Protein AF-A0A352KP07-F1 (afdb_monomer_lite)

Radius of gyration: 12.42 Å; chains: 1; bounding box: 22×24×32 Å

Structure (mmCIF, N/CA/C/O backbone):
data_AF-A0A352KP07-F1
#
_entry.id   AF-A0A352KP07-F1
#
loop_
_atom_site.group_PDB
_atom_site.id
_atom_site.type_symbol
_atom_site.label_atom_id
_atom_site.label_alt_id
_atom_site.label_comp_id
_atom_site.label_asym_id
_atom_site.label_entity_id
_atom_site.label_seq_id
_atom_site.pdbx_PDB_ins_code
_atom_site.Cartn_x
_atom_site.Cartn_y
_atom_site.Cartn_z
_atom_site.occupancy
_atom_site.B_iso_or_equiv
_atom_site.auth_seq_id
_atom_site.auth_comp_id
_atom_site.auth_asym_id
_atom_site.auth_atom_id
_atom_site.pdbx_PDB_model_num
ATOM 1 N N . MET A 1 1 ? 11.418 -6.083 20.749 1.00 45.00 1 MET A N 1
ATOM 2 C CA . MET A 1 1 ? 10.554 -6.903 19.873 1.00 45.00 1 MET A CA 1
ATOM 3 C C . MET A 1 1 ? 9.364 -6.058 19.427 1.00 45.00 1 MET A C 1
ATOM 5 O O . MET A 1 1 ? 8.273 -6.221 19.948 1.00 45.00 1 MET A O 1
ATOM 9 N N . THR A 1 2 ? 9.556 -5.108 18.515 1.00 59.09 2 THR A N 1
ATOM 10 C CA . THR A 1 2 ? 8.443 -4.353 17.920 1.00 59.09 2 THR A CA 1
ATOM 11 C C . THR A 1 2 ? 8.099 -5.047 16.614 1.00 59.09 2 THR A C 1
ATOM 13 O O . THR A 1 2 ? 8.761 -4.840 15.599 1.00 59.09 2 THR A O 1
ATOM 16 N N . GLN A 1 3 ? 7.123 -5.957 16.661 1.00 54.03 3 GLN A N 1
ATOM 17 C CA . GLN A 1 3 ? 6.510 -6.443 15.430 1.00 54.03 3 GLN A CA 1
ATOM 18 C C . GLN A 1 3 ? 5.897 -5.232 14.726 1.00 54.03 3 GLN A C 1
ATOM 20 O O . GLN A 1 3 ? 5.214 -4.445 15.386 1.00 54.03 3 GLN A O 1
ATOM 25 N N . PRO A 1 4 ? 6.122 -5.051 13.417 1.00 63.91 4 PRO A N 1
ATOM 26 C CA . PRO A 1 4 ? 5.297 -4.122 12.675 1.00 63.91 4 PRO A CA 1
ATOM 27 C C . PRO A 1 4 ? 3.867 -4.652 12.791 1.00 63.91 4 PRO A C 1
ATOM 29 O O . PRO A 1 4 ? 3.579 -5.757 12.33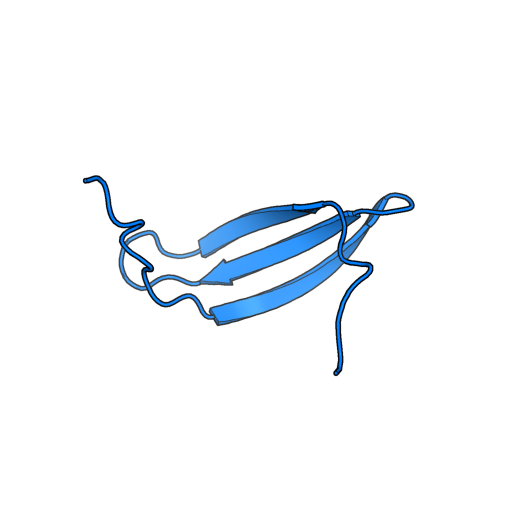2 1.00 63.91 4 PRO A O 1
ATOM 32 N N . CYS A 1 5 ? 2.987 -3.913 13.462 1.00 56.34 5 CYS A N 1
ATOM 33 C CA . CYS A 1 5 ? 1.557 -4.169 13.406 1.00 56.34 5 CYS A CA 1
ATOM 34 C C . CYS A 1 5 ? 1.136 -3.954 11.946 1.00 56.34 5 CYS A C 1
ATOM 36 O O . CYS A 1 5 ? 0.936 -2.833 11.485 1.00 56.34 5 CYS A O 1
ATOM 38 N N . GLN A 1 6 ? 1.137 -5.030 11.161 1.00 66.00 6 GLN A N 1
ATOM 39 C CA . GLN A 1 6 ? 0.793 -4.980 9.747 1.00 66.00 6 GLN A CA 1
ATOM 40 C C . GLN A 1 6 ? -0.725 -4.831 9.639 1.00 66.00 6 GLN A C 1
ATOM 42 O O . GLN A 1 6 ? -1.451 -5.813 9.501 1.00 66.00 6 GLN A O 1
ATOM 47 N N . SER A 1 7 ? -1.221 -3.599 9.753 1.00 68.06 7 SER A N 1
ATOM 48 C CA . SER A 1 7 ? -2.631 -3.307 9.505 1.00 68.06 7 SER A CA 1
ATOM 49 C C . SER A 1 7 ? -2.935 -3.524 8.021 1.00 68.06 7 SER A C 1
ATOM 51 O O . SER A 1 7 ? -2.237 -3.014 7.141 1.00 68.06 7 SER A O 1
ATOM 53 N N . ALA A 1 8 ? -3.984 -4.299 7.736 1.00 79.31 8 ALA A N 1
ATOM 54 C CA . ALA A 1 8 ? -4.426 -4.556 6.372 1.00 79.31 8 ALA A CA 1
ATOM 55 C C . ALA A 1 8 ? -4.896 -3.251 5.707 1.00 79.31 8 ALA A C 1
ATOM 57 O O . ALA A 1 8 ? -5.705 -2.502 6.263 1.00 79.31 8 ALA A O 1
ATOM 58 N N . ALA A 1 9 ? -4.390 -2.999 4.502 1.00 84.19 9 ALA A N 1
ATOM 59 C CA . ALA A 1 9 ? -4.704 -1.824 3.705 1.00 84.19 9 ALA A CA 1
ATOM 60 C C . ALA A 1 9 ? -4.981 -2.236 2.258 1.00 84.19 9 ALA A C 1
ATOM 62 O O . ALA A 1 9 ? -4.291 -3.097 1.712 1.00 84.19 9 ALA A O 1
ATOM 63 N N . TYR A 1 10 ? -5.959 -1.596 1.624 1.00 86.44 10 TYR A N 1
ATOM 64 C CA . TYR A 1 10 ? -6.284 -1.821 0.216 1.00 86.44 10 TYR A CA 1
ATOM 65 C C . TYR A 1 10 ? -5.727 -0.698 -0.645 1.00 86.44 10 TYR A C 1
ATOM 67 O O . TYR A 1 10 ? -5.979 0.469 -0.362 1.00 86.44 10 TYR A O 1
ATOM 75 N N . VAL A 1 11 ? -5.009 -1.030 -1.718 1.00 87.81 11 VAL A N 1
ATOM 76 C CA . VAL A 1 11 ? -4.567 -0.035 -2.703 1.00 87.81 11 VAL A CA 1
ATOM 77 C C . VAL A 1 11 ? -5.750 0.313 -3.598 1.00 87.81 11 VAL A C 1
ATOM 79 O O . VAL A 1 11 ? -6.222 -0.525 -4.359 1.00 87.81 11 VAL A O 1
ATOM 82 N N . ILE A 1 12 ? -6.217 1.554 -3.517 1.00 89.81 12 ILE A N 1
ATOM 83 C CA . ILE A 1 12 ? -7.284 2.063 -4.385 1.00 89.81 12 ILE A CA 1
ATOM 84 C C . ILE A 1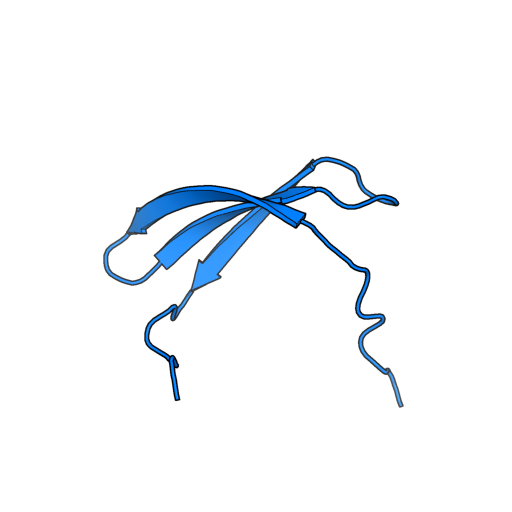 12 ? -6.681 2.605 -5.677 1.00 89.81 12 ILE A C 1
ATOM 86 O O . ILE A 1 12 ? -7.224 2.410 -6.761 1.00 89.81 12 ILE A O 1
ATOM 90 N N . HIS A 1 13 ? -5.546 3.294 -5.567 1.00 86.88 13 HIS A N 1
ATOM 91 C CA . HIS A 1 13 ? -4.989 4.035 -6.686 1.00 86.88 13 HIS A CA 1
ATOM 92 C C . HIS A 1 13 ? -3.487 3.883 -6.770 1.00 86.88 13 HIS A C 1
ATOM 94 O O . HIS A 1 13 ? -2.792 3.988 -5.763 1.00 86.88 13 HIS A O 1
ATOM 100 N N . SER A 1 14 ? -2.977 3.710 -7.987 1.00 84.81 14 SER A N 1
ATOM 101 C CA . SER A 1 14 ? -1.549 3.819 -8.258 1.00 84.81 14 SER A CA 1
ATOM 102 C C . SER A 1 14 ? -1.320 4.780 -9.416 1.00 84.81 14 SER A C 1
ATOM 104 O O . SER A 1 14 ? -1.944 4.670 -10.476 1.00 84.81 14 SER A O 1
ATOM 106 N N . ARG A 1 15 ? -0.443 5.760 -9.207 1.00 84.38 15 ARG A N 1
ATOM 107 C CA . ARG A 1 15 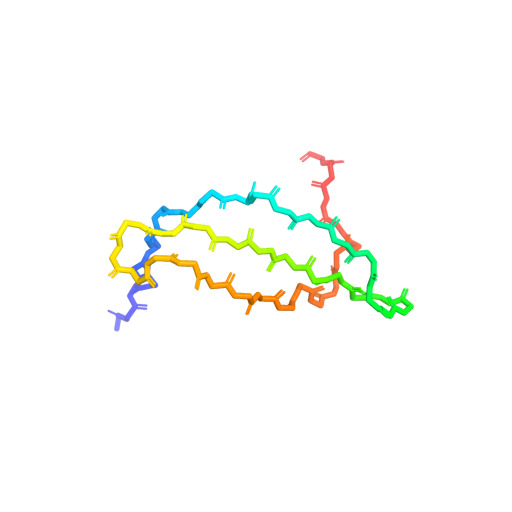? -0.041 6.720 -10.238 1.00 84.38 15 ARG A CA 1
ATOM 108 C C . ARG A 1 15 ? 1.484 6.812 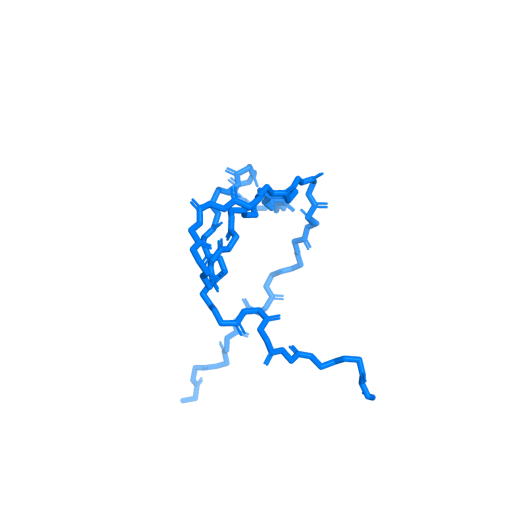-10.283 1.00 84.38 15 ARG A C 1
ATOM 110 O O . ARG A 1 15 ? 2.125 6.832 -9.228 1.00 84.38 15 ARG A O 1
ATOM 117 N N . PRO A 1 16 ? 2.092 6.847 -11.479 1.00 81.62 16 PRO A N 1
ATOM 118 C CA . PRO A 1 16 ? 3.514 7.143 -11.595 1.00 81.62 16 PRO A CA 1
ATOM 119 C C . PRO A 1 16 ? 3.775 8.561 -11.074 1.00 81.62 16 PRO A C 1
ATOM 121 O O . PRO A 1 16 ? 3.035 9.477 -11.421 1.00 81.62 16 PRO A O 1
ATOM 124 N N . TYR A 1 17 ? 4.785 8.732 -10.217 1.00 75.69 17 TYR A N 1
ATOM 125 C CA . TYR A 1 17 ? 5.112 10.038 -9.634 1.00 75.69 17 TYR A CA 1
AT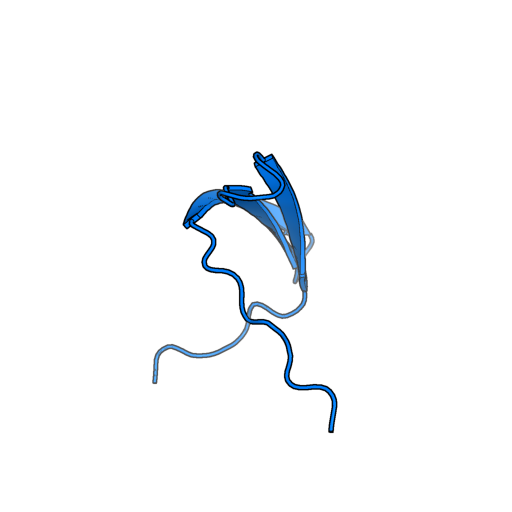OM 126 C C . TYR A 1 17 ? 6.473 10.557 -10.095 1.00 75.69 17 TYR A C 1
ATOM 128 O O . TYR A 1 17 ? 6.566 11.693 -10.546 1.00 75.69 17 TYR A O 1
ATOM 136 N N . ARG A 1 18 ? 7.523 9.724 -10.030 1.00 75.25 18 ARG A N 1
ATOM 137 C CA . ARG A 1 18 ? 8.880 10.038 -10.519 1.00 75.25 18 ARG A CA 1
ATOM 138 C C . ARG A 1 18 ? 9.575 8.793 -11.071 1.00 75.25 18 ARG A C 1
ATOM 140 O O . ARG A 1 18 ? 9.051 7.693 -10.928 1.00 75.25 18 ARG A O 1
ATOM 147 N N . GLU A 1 19 ? 10.759 8.976 -11.661 1.00 69.31 19 GLU A N 1
ATOM 148 C CA . GLU A 1 19 ? 11.558 7.970 -12.392 1.00 69.31 19 GLU A CA 1
ATOM 149 C C . GLU A 1 19 ? 11.620 6.573 -11.740 1.00 69.31 19 GLU A C 1
ATOM 151 O O . GLU A 1 19 ? 11.664 5.565 -12.442 1.00 69.31 19 GLU A O 1
ATOM 156 N N . SER A 1 20 ? 11.581 6.487 -10.407 1.00 70.38 20 SER A N 1
ATOM 157 C CA . SER A 1 20 ? 11.630 5.229 -9.646 1.00 70.38 20 SER A CA 1
ATOM 158 C C . SER A 1 20 ? 10.535 5.070 -8.579 1.00 70.38 20 SER A C 1
ATOM 160 O O . SER A 1 20 ? 10.528 4.066 -7.857 1.00 70.38 20 SER A O 1
ATOM 162 N N . SER A 1 21 ? 9.600 6.021 -8.486 1.00 74.69 21 SER A N 1
ATOM 163 C CA . SER A 1 21 ? 8.633 6.111 -7.384 1.00 74.69 21 SER A CA 1
ATOM 164 C C . SER A 1 21 ? 7.200 6.217 -7.892 1.00 74.69 21 SER A C 1
ATOM 166 O O . SER A 1 21 ? 6.906 6.970 -8.829 1.00 74.69 21 SER A O 1
ATOM 168 N N . ARG A 1 22 ? 6.277 5.506 -7.235 1.00 78.62 22 ARG A N 1
ATOM 169 C CA . ARG A 1 22 ? 4.834 5.665 -7.466 1.00 78.62 22 ARG A CA 1
ATOM 170 C C . ARG A 1 22 ? 4.137 6.214 -6.237 1.00 78.62 22 ARG A C 1
ATOM 172 O O . ARG A 1 22 ? 4.485 5.873 -5.110 1.00 78.62 22 ARG A O 1
ATOM 179 N N . LEU A 1 23 ? 3.119 7.024 -6.490 1.00 86.81 23 LEU A N 1
ATOM 180 C CA . LEU A 1 23 ? 2.125 7.366 -5.488 1.00 86.81 23 LEU A CA 1
ATOM 181 C C . LEU A 1 23 ? 1.095 6.242 -5.429 1.00 86.81 23 LEU A C 1
ATOM 183 O O . LEU A 1 23 ? 0.538 5.843 -6.457 1.00 86.81 23 LEU A O 1
ATOM 187 N N . LEU A 1 24 ? 0.870 5.739 -4.224 1.00 87.12 24 LEU A N 1
ATOM 188 C CA . LEU A 1 24 ? -0.154 4.767 -3.891 1.00 87.12 24 LEU A CA 1
ATOM 189 C C . LEU A 1 24 ? -1.147 5.436 -2.951 1.00 87.12 24 LEU A C 1
ATOM 191 O O . LEU A 1 24 ? -0.748 6.038 -1.962 1.00 87.12 24 LEU A O 1
ATOM 195 N N . GLU A 1 25 ? -2.434 5.315 -3.233 1.00 88.69 25 GLU A N 1
ATOM 196 C CA . GLU A 1 25 ? -3.453 5.621 -2.235 1.00 88.69 25 GLU A CA 1
ATOM 197 C C . GLU A 1 25 ? -3.958 4.314 -1.645 1.00 88.69 25 GLU A C 1
ATOM 199 O O . GLU A 1 25 ? -4.501 3.466 -2.359 1.00 88.69 25 GLU A O 1
ATOM 204 N N . CYS A 1 26 ? -3.754 4.163 -0.341 1.00 87.56 26 CYS A N 1
ATOM 205 C CA . CYS A 1 26 ? -4.171 3.015 0.438 1.00 87.56 26 CYS A CA 1
ATOM 206 C C . CYS A 1 26 ? -5.346 3.393 1.336 1.00 87.56 26 CYS A C 1
ATOM 208 O O . CYS A 1 26 ? -5.385 4.477 1.910 1.00 87.56 26 CYS A O 1
ATOM 210 N N . PHE A 1 27 ? -6.294 2.483 1.492 1.00 87.56 27 PHE A N 1
ATOM 211 C CA . PHE A 1 27 ? -7.417 2.633 2.399 1.00 87.56 27 PHE A CA 1
ATOM 212 C C . PHE A 1 27 ? -7.314 1.613 3.519 1.00 87.56 27 PHE A C 1
ATOM 214 O O . PHE A 1 27 ? -7.225 0.407 3.284 1.00 87.56 27 PHE A O 1
ATOM 221 N N . THR A 1 28 ? -7.296 2.124 4.740 1.00 86.06 28 THR A N 1
ATOM 222 C CA . THR A 1 28 ? -7.197 1.359 5.979 1.00 86.06 28 THR A CA 1
ATOM 223 C C . THR A 1 28 ? -8.476 1.527 6.778 1.00 86.06 28 THR A C 1
ATOM 225 O O . THR A 1 28 ? -9.138 2.562 6.707 1.00 86.06 28 THR A O 1
ATOM 228 N N . ARG A 1 29 ? -8.815 0.518 7.580 1.00 83.25 29 ARG A N 1
ATOM 229 C CA . ARG A 1 29 ? -9.986 0.586 8.460 1.00 83.25 29 ARG A CA 1
ATOM 230 C C . ARG A 1 29 ? -9.815 1.611 9.584 1.00 83.25 29 ARG A C 1
ATOM 232 O O . ARG A 1 29 ? -10.785 2.244 9.971 1.00 83.25 29 ARG A O 1
ATOM 239 N N . GLU A 1 30 ? -8.596 1.740 10.103 1.00 82.44 30 GLU A N 1
ATOM 240 C CA . GLU A 1 30 ? -8.302 2.546 11.295 1.00 82.44 30 GLU A CA 1
ATOM 241 C C . GLU A 1 30 ? -8.025 4.014 10.961 1.00 82.44 30 GLU A C 1
ATOM 243 O O . GLU A 1 30 ? -8.504 4.900 11.658 1.00 82.44 30 GLU A O 1
ATOM 248 N N . ASN A 1 31 ? -7.284 4.280 9.881 1.00 81.12 31 ASN A N 1
ATOM 249 C CA . ASN A 1 31 ? -6.830 5.628 9.525 1.00 81.12 31 ASN A CA 1
ATOM 250 C C . ASN A 1 31 ? -7.523 6.181 8.266 1.00 81.12 31 ASN A C 1
ATOM 252 O O . ASN A 1 31 ? -7.227 7.290 7.829 1.00 81.12 31 ASN A O 1
ATOM 256 N N . GLY A 1 32 ? -8.436 5.421 7.651 1.00 87.12 32 GLY A N 1
ATOM 257 C CA . GLY A 1 32 ? -9.109 5.822 6.419 1.00 87.12 32 GLY A CA 1
ATOM 258 C C . GLY A 1 32 ? -8.150 5.866 5.227 1.00 87.12 32 GLY A C 1
ATOM 259 O O . GLY A 1 32 ? -7.391 4.920 4.996 1.00 87.12 32 GLY A O 1
ATOM 260 N N . ARG A 1 33 ? -8.205 6.947 4.437 1.00 87.94 33 ARG A N 1
ATOM 261 C CA . ARG A 1 33 ? -7.410 7.105 3.209 1.00 87.94 33 ARG A CA 1
ATOM 262 C C . ARG A 1 33 ? -6.026 7.675 3.518 1.00 87.94 33 ARG A C 1
ATOM 264 O O . ARG A 1 33 ? -5.906 8.769 4.056 1.00 87.94 33 ARG A O 1
ATOM 271 N N . LEU A 1 34 ? -4.994 6.946 3.113 1.00 87.38 34 LEU A N 1
ATOM 272 C CA . LEU A 1 34 ? -3.589 7.295 3.268 1.00 87.38 34 LEU A CA 1
ATOM 273 C C . LEU A 1 34 ? -2.924 7.386 1.894 1.00 87.38 34 LEU A C 1
ATOM 275 O O . LEU A 1 34 ? -2.979 6.440 1.108 1.00 87.38 34 LEU A O 1
ATOM 279 N N . SER A 1 35 ? -2.250 8.499 1.617 1.00 86.06 35 SER A N 1
ATOM 280 C CA . SER A 1 35 ? -1.398 8.639 0.433 1.00 86.06 35 SER A CA 1
ATOM 281 C C . SER A 1 35 ? 0.036 8.253 0.804 1.00 86.06 35 SER A C 1
ATOM 283 O O . SER A 1 35 ? 0.645 8.847 1.691 1.00 86.06 35 SER A O 1
ATOM 285 N N . LEU A 1 36 ? 0.579 7.246 0.131 1.00 84.88 36 LEU A N 1
ATOM 286 C CA . LEU A 1 36 ? 1.906 6.689 0.368 1.00 84.88 36 LEU A CA 1
ATOM 287 C C . LEU A 1 36 ? 2.767 6.837 -0.887 1.00 84.88 36 LEU A C 1
ATOM 289 O O . LEU A 1 36 ? 2.284 6.747 -2.015 1.00 84.88 36 LEU A O 1
ATOM 293 N N . VAL A 1 37 ? 4.071 7.021 -0.699 1.00 84.69 37 VAL A N 1
ATOM 294 C CA . VAL A 1 37 ? 5.043 6.986 -1.797 1.00 84.69 37 VAL A CA 1
ATOM 295 C C . VAL A 1 37 ? 5.784 5.662 -1.722 1.00 84.69 37 VAL A C 1
ATOM 297 O O . VAL A 1 37 ? 6.580 5.440 -0.812 1.00 84.69 37 VAL A O 1
ATOM 300 N N . ALA A 1 38 ? 5.554 4.787 -2.695 1.00 81.50 38 ALA A N 1
ATOM 301 C CA . ALA A 1 38 ? 6.358 3.587 -2.845 1.00 81.50 38 ALA A CA 1
ATOM 302 C C . ALA A 1 38 ? 7.614 3.925 -3.647 1.00 81.50 38 ALA A C 1
ATOM 304 O O . ALA A 1 38 ? 7.573 4.096 -4.871 1.00 81.50 38 ALA A O 1
ATOM 305 N N . GLN A 1 39 ? 8.728 4.038 -2.931 1.00 76.75 39 GLN A N 1
ATOM 306 C CA . GLN A 1 39 ? 10.057 4.153 -3.515 1.00 76.75 39 GLN A CA 1
ATOM 307 C C . GLN A 1 39 ? 10.586 2.748 -3.820 1.00 76.75 39 GLN A C 1
ATOM 309 O O . GLN A 1 39 ? 10.472 1.849 -2.990 1.00 76.75 39 GLN A O 1
ATOM 314 N N . GLY A 1 40 ? 11.165 2.540 -5.004 1.00 68.31 40 GLY A N 1
ATOM 315 C CA . GLY A 1 40 ? 11.851 1.281 -5.305 1.00 68.31 40 GLY A CA 1
ATOM 316 C C . GLY A 1 40 ? 10.944 0.123 -5.732 1.00 68.31 40 GLY A C 1
ATOM 317 O O . GLY A 1 40 ? 11.307 -1.030 -5.528 1.00 68.31 40 GLY A O 1
ATOM 318 N N . LEU A 1 41 ? 9.825 0.394 -6.416 1.00 62.53 41 LEU A N 1
ATOM 319 C CA . LEU A 1 41 ? 8.929 -0.628 -7.006 1.00 62.53 41 LEU A CA 1
ATOM 320 C C . LEU A 1 41 ? 9.568 -1.511 -8.110 1.00 62.53 41 LEU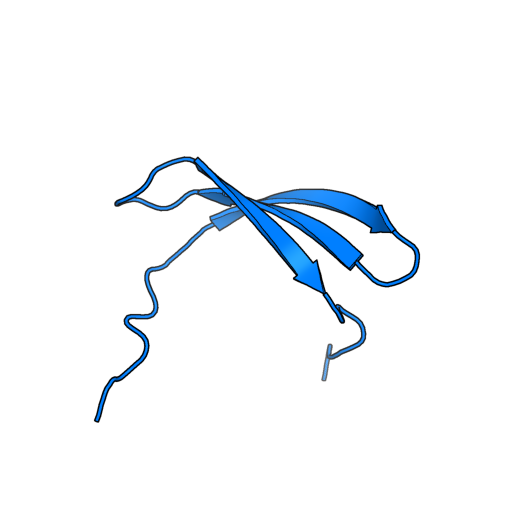 A C 1
ATOM 322 O O . LEU A 1 41 ? 8.871 -2.194 -8.857 1.00 62.53 41 LEU A O 1
ATOM 326 N N . LYS A 1 42 ? 10.900 -1.550 -8.215 1.00 59.78 42 LYS A N 1
ATOM 327 C CA . LYS A 1 42 ? 11.654 -2.508 -9.032 1.00 59.78 42 LYS A CA 1
ATOM 328 C C . LYS A 1 42 ? 11.932 -3.797 -8.239 1.00 59.78 42 LYS A C 1
ATOM 330 O O . LYS A 1 42 ? 13.089 -4.048 -7.917 1.00 59.78 42 LYS A O 1
ATOM 335 N N . ARG A 1 43 ? 10.902 -4.597 -7.921 1.00 53.00 43 ARG A N 1
ATOM 336 C CA . ARG A 1 43 ? 10.937 -6.050 -7.567 1.00 53.00 43 ARG A CA 1
ATOM 337 C C . ARG A 1 43 ? 9.621 -6.423 -6.860 1.00 53.00 43 ARG A C 1
ATOM 339 O O . ARG A 1 43 ? 9.153 -5.639 -6.055 1.00 53.00 43 ARG A O 1
ATOM 346 N N . ARG A 1 44 ? 8.980 -7.578 -7.057 1.00 50.19 44 ARG A N 1
ATOM 347 C CA . ARG A 1 44 ? 9.383 -8.857 -7.661 1.00 50.19 44 ARG A CA 1
ATOM 348 C C . ARG A 1 44 ? 8.099 -9.647 -7.953 1.00 50.19 44 ARG A C 1
ATOM 350 O O . ARG A 1 44 ? 7.416 -10.030 -7.015 1.00 50.19 44 ARG A O 1
ATOM 357 N N . TYR A 1 45 ? 7.780 -9.883 -9.224 1.00 54.03 45 TYR A N 1
ATOM 358 C CA . TYR A 1 45 ? 6.996 -11.062 -9.590 1.00 54.03 45 TYR A CA 1
ATOM 359 C C . TYR A 1 45 ? 8.016 -12.200 -9.711 1.00 54.03 45 TYR A C 1
ATOM 361 O O . TYR A 1 45 ? 8.695 -12.311 -10.731 1.00 54.03 45 TYR A O 1
ATOM 369 N N . ALA A 1 46 ? 8.243 -12.924 -8.619 1.00 40.72 46 ALA A N 1
ATOM 370 C CA . ALA A 1 46 ? 8.882 -14.238 -8.604 1.00 40.72 46 ALA A CA 1
ATOM 371 C C . ALA A 1 46 ? 8.170 -15.067 -7.543 1.00 40.72 46 ALA A C 1
ATOM 373 O O . ALA A 1 46 ? 7.942 -14.486 -6.457 1.00 40.72 46 ALA A O 1
#

Secondary structure (DSSP, 8-state):
--------EEEEEEEEEETTEEEEEEEETTTEEEEEEEE-------

Foldseek 3Di:
DDDPPPFDWDFPDWDDDDPFKIWTWIAGPPPGTDIDIDGHPPDDPD

pLDDT: mean 75.15, std 13.43, range [40.72, 89.81]

Sequence (46 aa):
MTQPCQSAAYVIHSRPYRESSRLLECFTRENGRLSLVAQGLKRRYA